Protein AF-A0A0F7RUZ6-F1 (afdb_monomer_lite)

InterPro domains:
  IPR036866 Ribonuclease Z/Hydroxyacylglutathione hydrolase-like [G3DSA:3.60.15.10] (11-147)

pLDDT: mean 82.86, std 17.48, range [41.09, 98.38]

Sequence (167 aa):
MGAVELHKLNGDTSWLLRLPTWSPGKDARYYNLVLDPWLDATPQLDGSPLFSRQTRKEPAAFASVAQLDRWLNDQSQGSGQLDAILFSHPFTDHLHPETIADDDSLAVLQRATIFTTADLLSALRSLPVKFDRSKVVNLSSVARRQDADQDGTLPEARSGSGDARRT

Radius of gyration: 20.16 Å; chains: 1; bounding box: 72×44×48 Å

Secondary structure (DSSP, 8-state):
-PPPEEEE-SSSS-EEEEEEPP-TTS---EEEEEES---SSSPEE-S-TTT-EE--SS--SSSSHHHHHHHHHHHTTT-----EEE--SSSTTTS-HHHH-SHHHHHHHHHSEEEE-TTTHHHHHHSS----GGGEEE---SS----TTTT--PPP-----------

Foldseek 3Di:
DDDWDWDDFFQDFKIWTWQFDDDPPDDTHTAIEIFQDPQAQAWWDDDDNVPDTHGTPGHGPHNAQLRVQVVQCVVVVNPGGHQEYEQEDLTCSRVPLNRQVDPSSLVRQQRHQYEYAPNNVVSVVPRPDDHDPVSYDHPHDPPDPPDPCNPVDDPPDPPPPPPPDDD

Structure (mmCIF, N/CA/C/O backbone):
data_AF-A0A0F7RUZ6-F1
#
_entry.id   AF-A0A0F7RUZ6-F1
#
loop_
_atom_site.group_PDB
_atom_site.id
_atom_site.type_symbol
_atom_site.label_atom_id
_atom_site.label_alt_id
_atom_site.label_comp_id
_atom_site.label_asym_id
_atom_site.label_entity_id
_atom_site.label_seq_id
_atom_site.pdbx_PDB_ins_code
_atom_site.Cartn_x
_atom_site.Cartn_y
_atom_site.Cartn_z
_atom_site.occupancy
_atom_site.B_iso_or_equiv
_atom_site.auth_seq_id
_atom_site.auth_comp_id
_atom_site.auth_asym_id
_atom_site.auth_atom_id
_atom_site.pdbx_PDB_model_num
ATOM 1 N N . MET A 1 1 ? -23.231 3.544 13.033 1.00 61.12 1 MET A N 1
ATOM 2 C CA . MET A 1 1 ? -22.004 2.903 12.509 1.00 61.12 1 MET A CA 1
ATOM 3 C C . MET A 1 1 ? -21.616 3.652 11.252 1.00 61.12 1 MET A C 1
ATOM 5 O O . MET A 1 1 ? -22.523 3.979 10.495 1.00 61.12 1 MET A O 1
ATOM 9 N N . GLY A 1 2 ? -20.333 3.975 11.063 1.00 71.69 2 GLY A N 1
ATOM 10 C CA . GLY A 1 2 ? -19.864 4.478 9.766 1.00 71.69 2 GLY A CA 1
ATOM 11 C C . GLY A 1 2 ? -20.109 3.432 8.675 1.00 71.69 2 GLY A C 1
ATOM 12 O O . GLY A 1 2 ? -20.240 2.248 8.992 1.00 71.69 2 GLY A O 1
ATOM 13 N N . ALA A 1 3 ? -20.228 3.858 7.421 1.00 86.12 3 ALA A N 1
ATOM 14 C CA . ALA A 1 3 ? -20.290 2.938 6.290 1.00 86.12 3 ALA A CA 1
ATOM 15 C C . ALA A 1 3 ? -18.878 2.450 5.940 1.00 86.12 3 ALA A C 1
ATOM 17 O O . ALA A 1 3 ? -17.899 3.130 6.232 1.00 86.12 3 ALA A O 1
ATOM 18 N N . VAL A 1 4 ? -18.766 1.279 5.312 1.00 93.06 4 VAL A N 1
ATOM 19 C CA . VAL A 1 4 ? -17.521 0.907 4.625 1.00 93.06 4 VAL A CA 1
ATOM 20 C C . VAL A 1 4 ? -17.345 1.842 3.435 1.00 93.06 4 VAL A C 1
ATOM 22 O O . VAL A 1 4 ? -18.297 2.061 2.686 1.00 93.06 4 VAL A O 1
ATOM 25 N N . GLU A 1 5 ? -16.136 2.364 3.248 1.00 94.81 5 GLU A N 1
ATOM 26 C CA . GLU A 1 5 ? -15.799 3.161 2.071 1.00 94.81 5 GLU A CA 1
ATOM 27 C C . GLU A 1 5 ? -14.758 2.441 1.220 1.00 94.81 5 GLU A C 1
ATOM 29 O O . GLU A 1 5 ? -13.789 1.877 1.734 1.00 94.81 5 GLU A O 1
ATOM 34 N N . LEU A 1 6 ? -14.960 2.497 -0.093 1.00 96.94 6 LEU A N 1
ATOM 35 C CA . LEU A 1 6 ? -14.052 1.957 -1.090 1.00 96.94 6 LEU A CA 1
ATOM 36 C C . LEU A 1 6 ? -13.722 3.066 -2.086 1.00 96.94 6 LEU A C 1
ATOM 38 O O . LEU A 1 6 ? -14.615 3.601 -2.741 1.00 96.94 6 LEU A O 1
ATOM 42 N N . HIS A 1 7 ? -12.439 3.393 -2.202 1.00 96.56 7 HIS A N 1
ATOM 43 C CA . HIS A 1 7 ? -11.939 4.428 -3.101 1.00 96.56 7 HIS A CA 1
ATOM 44 C C . HIS A 1 7 ? -11.023 3.785 -4.139 1.00 96.56 7 HIS A C 1
ATOM 46 O O . HIS A 1 7 ? -10.009 3.179 -3.788 1.00 96.56 7 HIS A O 1
ATOM 52 N N . LYS A 1 8 ? -11.382 3.916 -5.419 1.00 96.25 8 LYS A N 1
ATOM 53 C CA . LYS A 1 8 ? -10.518 3.529 -6.538 1.00 96.25 8 LYS A CA 1
ATOM 54 C C . LYS A 1 8 ? -9.387 4.552 -6.640 1.00 96.25 8 LYS A C 1
ATOM 56 O O . LYS A 1 8 ? -9.664 5.735 -6.821 1.00 96.25 8 LYS A O 1
ATOM 61 N N . LEU A 1 9 ? -8.137 4.120 -6.474 1.00 96.62 9 LEU A N 1
ATOM 62 C CA . LEU A 1 9 ? -6.993 5.037 -6.432 1.00 96.62 9 LEU A CA 1
ATOM 63 C C . LEU A 1 9 ? -6.359 5.256 -7.801 1.00 96.62 9 LEU A C 1
ATOM 65 O O . LEU A 1 9 ? -5.751 6.298 -8.004 1.00 96.62 9 LEU A O 1
ATOM 69 N N . ASN A 1 10 ? -6.485 4.308 -8.725 1.00 93.75 10 ASN A N 1
ATOM 70 C CA . ASN A 1 10 ? -6.051 4.420 -10.118 1.00 93.75 10 ASN A CA 1
ATOM 71 C C . ASN A 1 10 ? -6.967 3.575 -11.012 1.00 93.75 10 ASN A C 1
ATOM 73 O O . ASN A 1 10 ? -7.872 2.918 -10.509 1.00 93.75 10 ASN A O 1
ATOM 77 N N . GLY A 1 11 ? -6.728 3.563 -12.324 1.00 85.69 11 GLY A N 1
ATOM 78 C CA . GLY A 1 11 ? -7.523 2.799 -13.292 1.00 85.69 11 GLY A CA 1
ATOM 79 C C . GLY A 1 11 ? -7.503 1.273 -13.118 1.00 85.69 11 GLY A C 1
ATOM 80 O O . GLY A 1 11 ? -8.376 0.613 -13.689 1.00 85.69 11 GLY A O 1
ATOM 81 N N . ASP A 1 12 ? -6.586 0.746 -12.303 1.00 87.12 12 ASP A N 1
ATOM 82 C CA . ASP A 1 12 ? -6.068 -0.620 -12.372 1.00 87.12 12 ASP A CA 1
ATOM 83 C C . ASP A 1 12 ? -6.208 -1.358 -11.017 1.00 87.12 12 ASP A C 1
ATOM 85 O O . ASP A 1 12 ? -7.322 -1.715 -10.619 1.00 87.12 12 ASP A O 1
ATOM 89 N N . THR A 1 13 ? -5.097 -1.608 -10.313 1.00 88.69 13 THR A N 1
ATOM 90 C CA . THR A 1 13 ? -4.983 -2.525 -9.162 1.00 88.69 13 THR A CA 1
ATOM 91 C C . THR A 1 13 ? -5.121 -1.857 -7.791 1.00 88.69 13 THR A C 1
ATOM 93 O O . THR A 1 13 ? -5.307 -2.561 -6.798 1.00 88.69 13 THR A O 1
ATOM 96 N N . SER A 1 14 ? -5.080 -0.521 -7.697 1.00 96.06 14 SER A N 1
ATOM 97 C CA . SER A 1 14 ? -4.936 0.160 -6.402 1.00 96.06 14 SER A CA 1
ATOM 98 C C . SER A 1 14 ? -6.254 0.656 -5.814 1.00 96.06 14 SER A C 1
ATOM 100 O O . SER A 1 14 ? -6.977 1.456 -6.419 1.00 96.06 14 SER A O 1
ATOM 102 N N . TRP A 1 15 ? -6.520 0.256 -4.570 1.00 97.56 15 TRP A N 1
ATOM 103 C CA . TRP A 1 15 ? -7.744 0.605 -3.847 1.00 97.56 15 TRP A CA 1
ATOM 104 C C . TRP A 1 15 ? -7.450 0.997 -2.402 1.00 97.56 15 TRP A C 1
ATOM 106 O O . TRP A 1 15 ? -6.628 0.375 -1.736 1.00 97.56 15 TRP A O 1
ATOM 116 N N . LEU A 1 16 ? -8.168 1.996 -1.892 1.00 98.31 16 LEU A N 1
ATOM 117 C CA . LEU A 1 16 ? -8.234 2.294 -0.464 1.00 98.31 16 LEU A CA 1
ATOM 118 C C . LEU A 1 16 ? -9.550 1.751 0.091 1.00 98.31 16 LEU A C 1
ATOM 120 O O . LEU A 1 16 ? -10.634 2.130 -0.354 1.00 98.31 16 LEU A O 1
ATOM 124 N N . LEU A 1 17 ? -9.437 0.913 1.114 1.00 97.81 17 LEU A N 1
ATOM 125 C CA . LEU A 1 17 ? -10.545 0.374 1.882 1.00 97.81 17 LEU A CA 1
ATOM 126 C C . LEU A 1 17 ? -10.552 1.030 3.265 1.00 97.81 17 LEU A C 1
ATOM 128 O O . LEU A 1 17 ? -9.584 0.920 4.019 1.00 97.81 17 LEU A O 1
ATOM 132 N N . ARG A 1 18 ? -11.643 1.715 3.611 1.00 96.00 18 ARG A N 1
ATOM 133 C CA . ARG A 1 18 ? -11.812 2.344 4.926 1.00 96.00 18 ARG A CA 1
ATOM 134 C C . ARG A 1 18 ? -12.898 1.603 5.683 1.00 96.00 18 ARG A C 1
ATOM 136 O O . ARG A 1 18 ? -14.079 1.665 5.336 1.00 96.00 18 ARG A O 1
ATOM 143 N N . LEU A 1 19 ? -12.489 0.890 6.727 1.00 93.81 19 LEU A N 1
ATOM 144 C CA . LEU A 1 19 ? -13.379 0.068 7.537 1.00 93.81 19 LEU A CA 1
ATOM 145 C C . LEU A 1 19 ? -13.759 0.818 8.817 1.00 93.81 19 LEU A C 1
ATOM 147 O O . LEU A 1 19 ? -12.869 1.190 9.580 1.00 93.81 19 LEU A O 1
ATOM 151 N N . PRO A 1 20 ? -15.048 1.048 9.098 1.00 91.56 20 PRO A N 1
ATOM 152 C CA . PRO A 1 20 ? -15.468 1.721 10.318 1.00 91.56 20 PRO A CA 1
ATOM 153 C C . PRO A 1 20 ? -15.092 0.865 11.532 1.00 91.56 20 PRO A C 1
ATOM 155 O O . PRO A 1 20 ? -15.519 -0.282 11.665 1.00 91.56 20 PRO A O 1
ATOM 158 N N . THR A 1 21 ? -14.304 1.425 12.442 1.00 87.56 21 THR A N 1
ATOM 159 C CA . THR A 1 21 ? -13.981 0.770 13.711 1.00 87.56 21 THR A CA 1
ATOM 160 C C . THR A 1 21 ? -15.073 1.060 14.727 1.00 87.56 21 THR A C 1
ATOM 162 O O . THR A 1 21 ? -15.616 2.166 14.808 1.00 87.56 21 THR A O 1
ATOM 165 N N . TRP A 1 22 ? -15.413 0.055 15.526 1.00 77.69 22 TRP A N 1
ATOM 166 C CA . TRP A 1 22 ? -16.293 0.266 16.659 1.00 77.69 22 TRP A CA 1
ATOM 167 C C . TRP A 1 22 ? -15.460 0.677 17.873 1.00 77.69 22 TRP A C 1
ATOM 169 O O . TRP A 1 22 ? -14.609 -0.075 18.340 1.00 77.69 22 TRP A O 1
ATOM 179 N N . SER A 1 23 ? -15.683 1.893 18.367 1.00 68.00 23 SER A N 1
ATOM 180 C CA . SER A 1 23 ? -15.089 2.397 19.606 1.00 68.00 23 SER A CA 1
ATOM 181 C C . SER A 1 23 ? -16.165 3.123 20.418 1.00 68.00 23 SER A C 1
ATOM 183 O O . SER A 1 23 ? -16.565 4.224 20.042 1.00 68.00 23 SER A O 1
ATOM 185 N N . PRO A 1 24 ? -16.673 2.527 21.512 1.00 63.62 24 PRO A N 1
ATOM 186 C CA . PRO A 1 24 ? -17.644 3.187 22.380 1.00 63.62 24 PRO A CA 1
ATOM 187 C C . PRO A 1 24 ? -17.083 4.505 22.942 1.00 63.62 24 PRO A C 1
ATOM 189 O O . PRO A 1 24 ? -15.991 4.520 23.507 1.00 63.62 24 PRO A O 1
ATOM 192 N N . GLY A 1 25 ? -17.826 5.609 22.799 1.00 60.19 25 GLY A N 1
ATOM 193 C CA . GLY A 1 25 ? -17.486 6.905 23.407 1.00 60.19 25 GLY A CA 1
ATOM 194 C C . GLY A 1 25 ? -16.359 7.702 22.734 1.00 60.19 25 GLY A C 1
ATOM 195 O O . GLY A 1 25 ? -15.883 8.667 23.326 1.00 60.19 25 GLY A O 1
ATOM 196 N N . LYS A 1 26 ? -15.927 7.327 21.523 1.00 64.50 26 LYS A N 1
ATOM 197 C CA . LYS A 1 26 ? -15.002 8.113 20.687 1.00 64.50 26 LYS A CA 1
ATOM 198 C C . LYS A 1 26 ? -15.619 8.379 19.317 1.00 64.50 26 LYS A C 1
ATOM 200 O O . LYS A 1 26 ? -16.492 7.624 18.885 1.00 64.50 26 LYS A O 1
ATOM 205 N N . ASP A 1 27 ? -15.135 9.419 18.641 1.00 66.38 27 ASP A N 1
ATOM 206 C CA . ASP A 1 27 ? -15.474 9.665 17.239 1.00 66.38 27 ASP A CA 1
ATOM 207 C C . ASP A 1 27 ? -15.193 8.417 16.396 1.00 66.38 27 ASP A C 1
ATOM 209 O O . ASP A 1 27 ? -14.240 7.668 16.646 1.00 66.38 27 ASP A O 1
ATOM 213 N N . ALA A 1 28 ? -16.062 8.170 15.416 1.00 68.50 28 ALA A N 1
ATOM 214 C CA . ALA A 1 28 ? -15.944 7.022 14.533 1.00 68.50 28 ALA A CA 1
ATOM 215 C C . ALA A 1 28 ? -14.610 7.095 13.774 1.00 68.50 28 ALA A C 1
ATOM 217 O O . ALA A 1 28 ? -14.428 7.940 12.902 1.00 68.50 28 ALA A O 1
ATOM 218 N N . ARG A 1 29 ? -13.674 6.202 14.108 1.00 84.94 29 ARG A N 1
ATOM 219 C CA . ARG A 1 29 ? -12.394 6.076 13.406 1.00 84.94 29 ARG A CA 1
ATOM 220 C C . ARG A 1 29 ? -12.509 5.012 12.320 1.00 84.94 29 ARG A C 1
ATOM 222 O O . ARG A 1 29 ? -13.173 3.995 12.519 1.00 84.94 29 ARG A O 1
ATOM 229 N N . TYR A 1 30 ? -11.817 5.206 11.210 1.00 92.75 30 TYR A N 1
ATOM 230 C CA . TYR A 1 30 ? -11.631 4.174 10.200 1.00 92.75 30 TYR A CA 1
ATOM 231 C C . TYR A 1 30 ? -10.321 3.420 10.426 1.00 92.75 30 TYR A C 1
ATOM 233 O O . TYR A 1 30 ? -9.347 4.010 10.885 1.00 92.75 30 TYR A O 1
ATOM 241 N N . TYR A 1 31 ? -10.321 2.135 10.089 1.00 95.50 31 TYR A N 1
ATOM 242 C CA . TYR A 1 31 ? -9.126 1.368 9.783 1.00 95.50 31 TYR A CA 1
ATOM 243 C C . TYR A 1 31 ? -8.881 1.498 8.280 1.00 95.50 31 TYR A C 1
ATOM 245 O O . TYR A 1 31 ? -9.702 1.035 7.481 1.00 95.50 31 TYR A O 1
ATOM 253 N N . ASN A 1 32 ? -7.811 2.187 7.898 1.00 97.75 32 ASN A N 1
ATOM 254 C CA . ASN A 1 32 ? -7.506 2.511 6.509 1.00 97.75 32 ASN A CA 1
ATOM 255 C C . ASN A 1 32 ? -6.456 1.535 5.965 1.00 97.75 32 ASN A C 1
ATOM 257 O O . ASN A 1 32 ? -5.306 1.527 6.412 1.00 97.75 32 ASN A O 1
ATOM 261 N N . LEU A 1 33 ? -6.866 0.726 4.991 1.00 98.19 33 LEU A N 1
ATOM 262 C CA . LEU A 1 33 ? -6.040 -0.258 4.300 1.00 98.19 33 LEU A CA 1
ATOM 263 C C . LEU A 1 33 ? -5.893 0.147 2.833 1.00 98.19 33 LEU A C 1
ATOM 265 O O . LEU A 1 33 ? -6.899 0.300 2.143 1.00 98.19 33 LEU A O 1
ATOM 269 N N . VAL A 1 34 ? -4.662 0.265 2.339 1.00 98.38 34 VAL A N 1
ATOM 270 C CA . VAL A 1 34 ? -4.403 0.388 0.897 1.00 98.38 34 VAL A CA 1
ATOM 271 C C . VAL A 1 34 ? -3.969 -0.956 0.316 1.00 98.38 34 VAL A C 1
ATOM 273 O O . VAL A 1 34 ? -3.127 -1.644 0.890 1.00 98.38 34 VAL A O 1
ATOM 276 N N . LEU A 1 35 ? -4.572 -1.330 -0.807 1.00 97.50 35 LEU A N 1
ATOM 277 C CA . LEU A 1 35 ? -4.290 -2.539 -1.571 1.00 97.50 35 LEU A CA 1
ATOM 278 C C . LEU A 1 35 ? -3.428 -2.188 -2.783 1.00 97.50 35 LEU A C 1
ATOM 280 O O . LEU A 1 35 ? -3.798 -1.283 -3.532 1.00 97.50 35 LEU A O 1
ATOM 284 N N . ASP A 1 36 ? -2.324 -2.918 -2.956 1.00 96.19 36 ASP A N 1
ATOM 285 C CA . ASP A 1 36 ? -1.457 -2.922 -4.139 1.00 96.19 36 ASP A CA 1
ATOM 286 C C . ASP A 1 36 ? -1.176 -1.518 -4.688 1.00 96.19 36 ASP A C 1
ATOM 288 O O . ASP A 1 36 ? -1.622 -1.173 -5.786 1.00 96.19 36 ASP A O 1
ATOM 292 N N . PRO A 1 37 ? -0.516 -0.646 -3.902 1.00 95.81 37 PRO A N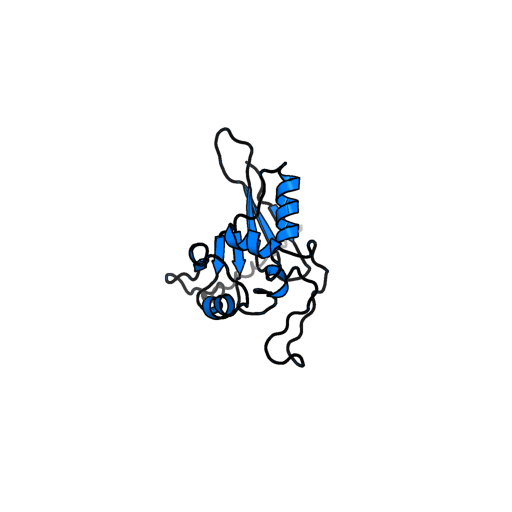 1
ATOM 293 C CA . PRO A 1 37 ? -0.327 0.742 -4.288 1.00 95.81 37 PRO A CA 1
ATOM 294 C C . PRO A 1 37 ? 0.675 0.857 -5.450 1.00 95.81 37 PRO A C 1
ATOM 296 O O . PRO A 1 37 ? 1.887 0.835 -5.249 1.00 95.81 37 PRO A O 1
ATOM 299 N N . TRP A 1 38 ? 0.153 1.065 -6.659 1.00 95.50 38 TRP A N 1
ATOM 300 C CA . TRP A 1 38 ? 0.868 1.556 -7.835 1.00 95.50 38 TRP A CA 1
ATOM 301 C C . TRP A 1 38 ? 0.427 3.002 -8.083 1.00 95.50 38 TRP A C 1
ATOM 303 O O . TRP A 1 38 ? -0.505 3.285 -8.845 1.00 95.50 38 TRP A O 1
ATOM 313 N N . LEU A 1 39 ? 1.046 3.928 -7.345 1.00 95.50 39 LEU A N 1
ATOM 314 C CA . LEU A 1 39 ? 0.665 5.345 -7.256 1.00 95.50 39 LEU A CA 1
ATOM 315 C C . LEU A 1 39 ? 1.607 6.254 -8.053 1.00 95.50 39 LEU A C 1
ATOM 317 O O . LEU A 1 39 ? 1.144 7.177 -8.733 1.00 95.50 39 LEU A O 1
ATOM 321 N N . ASP A 1 40 ? 2.893 5.928 -8.067 1.00 94.19 40 ASP A N 1
ATOM 322 C CA . ASP A 1 40 ? 3.883 6.617 -8.890 1.00 94.19 40 ASP A CA 1
ATOM 323 C C . ASP A 1 40 ? 3.568 6.471 -10.393 1.00 94.19 40 ASP A C 1
ATOM 325 O O . ASP A 1 40 ? 2.920 5.521 -10.837 1.00 94.19 40 ASP A O 1
ATOM 329 N N . ALA A 1 41 ? 3.950 7.473 -11.188 1.00 92.38 41 ALA A N 1
ATOM 330 C CA . ALA A 1 41 ? 3.682 7.511 -12.626 1.00 92.38 41 ALA A CA 1
ATOM 331 C C . ALA A 1 41 ? 4.595 6.602 -13.453 1.00 92.38 41 ALA A C 1
ATOM 333 O O . ALA A 1 41 ? 4.335 6.404 -14.646 1.00 92.38 41 ALA A O 1
ATOM 334 N N . THR A 1 42 ? 5.650 6.063 -12.849 1.00 93.06 42 THR A N 1
ATOM 335 C CA . THR A 1 42 ? 6.553 5.140 -13.515 1.00 93.06 42 THR A CA 1
ATOM 336 C C . THR A 1 42 ? 5.811 3.865 -13.952 1.00 93.06 42 THR A C 1
ATOM 338 O O . THR A 1 42 ? 4.955 3.329 -13.241 1.00 93.06 42 THR A O 1
ATOM 341 N N . PRO A 1 43 ? 6.059 3.399 -15.189 1.00 91.00 43 PRO A N 1
ATOM 342 C CA . PRO A 1 43 ? 5.499 2.148 -15.685 1.00 91.00 43 PRO A CA 1
ATOM 343 C C . PRO A 1 43 ? 5.949 0.959 -14.837 1.00 91.00 43 PRO A C 1
ATOM 345 O O . PRO A 1 43 ? 7.101 0.903 -14.414 1.00 91.00 43 PRO A O 1
ATOM 348 N N . GLN A 1 44 ? 5.083 -0.041 -14.715 1.00 89.88 44 GLN A N 1
ATOM 349 C CA . GLN A 1 44 ? 5.474 -1.381 -14.294 1.00 89.88 44 GLN A CA 1
ATOM 350 C C . GLN A 1 44 ? 6.485 -1.952 -15.296 1.00 89.88 44 GLN A C 1
ATOM 352 O O . GLN A 1 44 ? 6.314 -1.803 -16.514 1.00 89.88 44 GLN A O 1
ATOM 357 N N . LEU A 1 45 ? 7.506 -2.638 -14.784 1.00 87.44 45 LEU A N 1
ATOM 358 C CA . LEU A 1 45 ? 8.539 -3.312 -15.565 1.00 87.44 45 LEU A CA 1
ATOM 359 C C . LEU A 1 45 ? 8.900 -4.650 -14.907 1.00 87.44 45 LEU A C 1
ATOM 361 O O . LEU A 1 45 ? 9.671 -4.678 -13.951 1.00 87.44 45 LEU A O 1
ATOM 365 N N . ASP A 1 46 ? 8.412 -5.763 -15.460 1.00 82.44 46 ASP A N 1
ATOM 366 C CA . ASP A 1 46 ? 8.726 -7.108 -14.953 1.00 82.44 46 ASP A CA 1
ATOM 367 C C . ASP A 1 46 ? 9.552 -7.925 -15.955 1.00 82.44 46 ASP A C 1
ATOM 369 O O . ASP A 1 46 ? 9.092 -8.297 -17.028 1.00 82.44 46 ASP A O 1
ATOM 373 N N . GLY A 1 47 ? 10.795 -8.271 -15.619 1.00 81.25 47 GLY A N 1
ATOM 374 C CA . GLY A 1 47 ? 11.664 -9.031 -16.524 1.00 81.25 47 GLY A CA 1
ATOM 375 C C . GLY A 1 47 ? 12.309 -8.150 -17.600 1.00 81.25 47 GLY A C 1
ATOM 376 O O . GLY A 1 47 ? 13.086 -7.256 -17.274 1.00 81.25 47 GLY A O 1
ATOM 377 N N . SER A 1 48 ? 12.067 -8.423 -18.890 1.00 72.94 48 SER A N 1
ATOM 378 C CA . SER A 1 48 ? 12.662 -7.625 -19.976 1.00 72.94 48 SER A CA 1
ATOM 379 C C . SER A 1 48 ? 11.809 -6.384 -20.284 1.00 72.94 48 SER A C 1
ATOM 381 O O . SER A 1 48 ? 10.632 -6.541 -20.626 1.00 72.94 48 SER A O 1
ATOM 383 N N . PRO A 1 49 ? 12.387 -5.164 -20.293 1.00 64.19 49 PRO A N 1
ATOM 384 C CA . PRO A 1 49 ? 11.658 -3.929 -20.608 1.00 64.19 49 PRO A CA 1
ATOM 385 C C . PRO A 1 49 ? 10.978 -3.903 -21.987 1.00 64.19 49 PRO A C 1
ATOM 387 O O . PRO A 1 49 ? 10.140 -3.040 -22.235 1.00 64.19 49 PRO A O 1
ATOM 390 N N . LEU A 1 50 ? 11.350 -4.817 -22.891 1.00 66.88 50 LEU A N 1
ATOM 391 C CA . LEU A 1 50 ? 10.811 -4.911 -24.251 1.00 66.88 50 LEU A CA 1
ATOM 392 C C . LEU A 1 50 ? 9.495 -5.696 -24.352 1.00 66.88 50 LEU A C 1
ATOM 394 O O . LEU A 1 50 ? 8.803 -5.558 -25.355 1.00 66.88 50 LEU A O 1
ATOM 398 N N . PHE A 1 51 ? 9.152 -6.516 -23.354 1.00 67.94 51 PHE A N 1
ATOM 399 C CA . PHE A 1 51 ? 8.004 -7.433 -23.438 1.00 67.94 51 PHE A CA 1
ATOM 400 C C . PHE A 1 51 ? 7.016 -7.320 -22.272 1.00 67.94 51 PHE A C 1
ATOM 402 O O . PHE A 1 51 ? 5.904 -7.823 -22.387 1.00 67.94 51 PHE A O 1
ATOM 409 N N . SER A 1 52 ? 7.382 -6.620 -21.196 1.00 81.06 52 SER A N 1
ATOM 410 C CA . SER A 1 52 ? 6.596 -6.579 -19.955 1.00 81.06 52 SER A CA 1
ATOM 411 C C . SER A 1 52 ? 6.596 -5.186 -19.333 1.00 81.06 52 SER A C 1
ATOM 413 O O . SER A 1 52 ? 6.958 -4.991 -18.173 1.00 81.06 52 SER A O 1
ATOM 415 N N . ARG A 1 53 ? 6.238 -4.195 -20.149 1.00 88.31 53 ARG A N 1
ATOM 416 C CA . ARG A 1 53 ? 6.029 -2.820 -19.703 1.00 88.31 53 ARG A CA 1
ATOM 417 C C . ARG A 1 53 ? 4.543 -2.516 -19.729 1.00 88.31 53 ARG A C 1
ATOM 419 O O . ARG A 1 53 ? 3.944 -2.539 -20.803 1.00 88.31 53 ARG A O 1
ATOM 426 N N . GLN A 1 54 ? 3.978 -2.176 -18.578 1.00 87.75 54 GLN A N 1
ATOM 427 C CA . GLN A 1 54 ? 2.587 -1.740 -18.481 1.00 87.75 54 GLN A CA 1
ATOM 428 C C . GLN A 1 54 ? 2.529 -0.310 -17.956 1.00 87.75 54 GLN A C 1
ATOM 430 O O . GLN A 1 54 ? 3.317 0.106 -17.108 1.00 87.75 54 GLN A O 1
ATOM 435 N N . THR A 1 55 ? 1.591 0.463 -18.486 1.00 89.00 55 THR A N 1
ATOM 436 C CA . THR A 1 55 ? 1.291 1.820 -18.027 1.00 89.00 55 THR A CA 1
ATOM 437 C C . THR A 1 55 ? -0.163 1.882 -17.623 1.00 89.00 55 THR A C 1
ATOM 439 O O . THR A 1 55 ? -1.013 1.343 -18.332 1.00 89.00 55 THR A O 1
ATOM 442 N N . ARG A 1 56 ? -0.445 2.598 -16.539 1.00 89.25 56 ARG A N 1
ATOM 443 C CA . ARG A 1 56 ? -1.811 2.786 -16.055 1.00 89.25 56 ARG A CA 1
ATOM 444 C C . ARG A 1 56 ? -2.684 3.474 -17.094 1.00 89.25 56 ARG A C 1
ATOM 446 O O . ARG A 1 56 ? -2.235 4.404 -17.769 1.00 89.25 56 ARG A O 1
ATOM 453 N N . LYS A 1 57 ? -3.944 3.046 -17.191 1.00 85.00 57 LYS A N 1
ATOM 454 C CA . LYS A 1 57 ? -4.923 3.676 -18.095 1.00 85.00 57 LYS A CA 1
ATOM 455 C C . LYS A 1 57 ? -5.340 5.062 -17.603 1.00 85.00 57 LYS A C 1
ATOM 457 O O . LYS A 1 57 ? -5.532 5.974 -18.403 1.00 85.00 57 LYS A O 1
ATOM 462 N N . GLU A 1 58 ? -5.485 5.199 -16.289 1.00 90.38 58 GLU A N 1
ATOM 463 C CA . GLU A 1 58 ? -5.879 6.433 -15.610 1.00 90.38 58 GLU A CA 1
ATOM 464 C C . GLU A 1 58 ? -4.805 6.797 -14.574 1.00 90.38 58 GLU A C 1
ATOM 466 O O . GLU A 1 58 ? -4.318 5.901 -13.874 1.00 90.38 58 GLU A O 1
ATOM 471 N N . PRO A 1 59 ? -4.419 8.082 -14.454 1.00 92.81 59 PRO A N 1
ATOM 472 C CA . PRO A 1 59 ? -3.498 8.522 -13.410 1.00 92.81 59 PRO A CA 1
ATOM 473 C C . PRO A 1 59 ? -4.011 8.151 -12.017 1.00 92.81 59 PRO A C 1
ATOM 475 O O . PRO A 1 59 ? -5.221 8.146 -11.783 1.00 92.81 59 PRO A O 1
ATOM 478 N N . ALA A 1 60 ? -3.103 7.892 -11.074 1.00 95.44 60 ALA A N 1
ATOM 479 C CA . ALA A 1 60 ? -3.528 7.747 -9.690 1.00 95.44 60 ALA A CA 1
ATOM 480 C C . ALA A 1 60 ? -4.019 9.073 -9.101 1.00 95.44 60 ALA A C 1
ATOM 482 O O . ALA A 1 60 ? -3.507 10.147 -9.417 1.00 95.44 60 ALA A O 1
ATOM 483 N N . ALA A 1 61 ? -4.973 8.968 -8.178 1.00 96.75 61 ALA A N 1
ATOM 484 C CA . ALA A 1 61 ? -5.479 10.071 -7.368 1.00 96.75 61 ALA A CA 1
ATOM 485 C C . ALA A 1 61 ? -4.395 10.684 -6.461 1.00 96.75 61 ALA A C 1
ATOM 487 O O . ALA A 1 61 ? -4.490 11.850 -6.083 1.00 96.75 61 ALA A O 1
ATOM 488 N N . PHE A 1 62 ? -3.363 9.902 -6.135 1.00 95.81 62 PHE A N 1
ATOM 489 C CA . PHE A 1 62 ? -2.210 10.306 -5.338 1.00 95.81 62 PHE A CA 1
ATOM 490 C C . PHE A 1 62 ? -0.930 9.806 -6.009 1.00 95.81 62 PHE A C 1
ATOM 492 O O . PHE A 1 62 ? -0.922 8.724 -6.587 1.00 95.81 62 PHE A O 1
ATOM 499 N N . ALA A 1 63 ? 0.150 10.574 -5.911 1.00 92.44 63 ALA A N 1
ATOM 500 C CA . ALA A 1 63 ? 1.450 10.247 -6.486 1.00 92.44 63 ALA A CA 1
ATOM 501 C C . ALA A 1 63 ? 2.290 9.312 -5.596 1.00 92.44 63 ALA A C 1
ATOM 503 O O . ALA A 1 63 ? 3.221 8.688 -6.089 1.00 92.44 63 ALA A O 1
ATOM 504 N N . SER A 1 64 ? 1.980 9.204 -4.298 1.00 95.25 64 SER A N 1
ATOM 505 C CA . SER A 1 64 ? 2.717 8.345 -3.361 1.00 95.25 64 SER A CA 1
ATOM 506 C C . SER A 1 64 ? 1.873 7.911 -2.162 1.00 95.25 64 SER A C 1
ATOM 508 O O . SER A 1 64 ? 0.809 8.480 -1.883 1.00 95.25 64 SER A O 1
ATOM 510 N N . VAL A 1 65 ? 2.375 6.921 -1.415 1.00 96.75 65 VAL A N 1
ATOM 511 C CA . VAL A 1 65 ? 1.760 6.462 -0.158 1.00 96.75 65 VAL A CA 1
ATOM 512 C C . VAL A 1 65 ? 1.722 7.589 0.875 1.00 96.75 65 VAL A C 1
ATOM 514 O O . VAL A 1 65 ? 0.711 7.766 1.554 1.00 96.75 65 VAL A O 1
ATOM 517 N N . ALA A 1 66 ? 2.778 8.401 0.957 1.00 96.88 66 ALA A N 1
ATOM 518 C CA . ALA A 1 66 ? 2.808 9.561 1.843 1.00 96.88 66 ALA A CA 1
ATOM 519 C C . ALA A 1 66 ? 1.716 10.591 1.530 1.00 96.88 66 ALA A C 1
ATOM 521 O O . ALA A 1 66 ? 1.119 11.162 2.442 1.00 96.88 66 ALA A O 1
ATOM 522 N N . GLN A 1 67 ? 1.436 10.847 0.248 1.00 97.00 67 GLN A N 1
ATOM 523 C CA . GLN A 1 67 ? 0.387 11.795 -0.124 1.00 97.00 67 GLN A CA 1
ATOM 524 C C . GLN A 1 67 ? -1.008 11.274 0.243 1.00 97.00 67 GLN A C 1
ATOM 526 O O . GLN A 1 67 ? -1.816 12.039 0.770 1.00 97.00 67 GLN A O 1
ATOM 531 N N . LEU A 1 68 ? -1.272 9.984 0.010 1.00 97.75 68 LEU A N 1
ATOM 532 C CA . LEU A 1 68 ? -2.512 9.330 0.433 1.00 97.75 68 LEU A CA 1
ATOM 533 C C . LEU A 1 68 ? -2.698 9.411 1.957 1.00 97.75 68 LEU A C 1
ATOM 535 O O . LEU A 1 68 ? -3.782 9.725 2.446 1.00 97.75 68 LEU A O 1
ATOM 539 N N . ASP A 1 69 ? -1.635 9.156 2.715 1.00 98.00 69 ASP A N 1
ATOM 540 C CA . ASP A 1 69 ? -1.677 9.209 4.171 1.00 98.00 69 ASP A CA 1
ATOM 541 C C . ASP A 1 69 ? -1.935 10.623 4.719 1.00 98.00 69 ASP A C 1
ATOM 543 O O . ASP A 1 69 ? -2.785 10.794 5.594 1.00 98.00 69 ASP A O 1
ATOM 547 N N . ARG A 1 70 ? -1.281 11.647 4.155 1.00 97.69 70 ARG A N 1
ATOM 548 C CA . ARG A 1 70 ? -1.557 13.053 4.499 1.00 97.69 70 ARG A CA 1
ATOM 549 C C . ARG A 1 70 ? -3.010 13.424 4.229 1.00 97.69 70 ARG A C 1
ATOM 551 O O . ARG A 1 70 ? -3.652 14.037 5.074 1.00 97.69 70 ARG A O 1
ATOM 558 N N . TRP A 1 71 ? -3.560 12.981 3.099 1.00 97.69 71 TRP A N 1
ATOM 559 C CA . TRP A 1 71 ? -4.971 13.199 2.796 1.00 97.69 71 TRP A CA 1
ATOM 560 C C . TRP A 1 71 ? -5.891 12.556 3.847 1.00 97.69 71 TRP A C 1
ATOM 562 O O . TRP A 1 71 ? -6.826 13.205 4.308 1.00 97.69 71 TRP A O 1
ATOM 572 N N . LEU A 1 72 ? -5.614 11.325 4.298 1.00 96.94 72 LEU A N 1
ATOM 573 C CA . LEU A 1 72 ? -6.382 10.690 5.382 1.00 96.94 72 LEU A CA 1
ATOM 574 C C . LEU A 1 72 ? -6.316 11.487 6.689 1.00 96.94 72 LEU A C 1
ATOM 576 O O . LEU A 1 72 ? -7.323 11.588 7.403 1.00 96.94 72 LEU A O 1
ATOM 580 N N . ASN A 1 73 ? -5.140 12.039 6.993 1.00 95.69 73 ASN A N 1
ATOM 581 C CA . ASN A 1 73 ? -4.922 12.893 8.151 1.00 95.69 73 ASN A CA 1
ATOM 582 C C . ASN A 1 73 ? -5.786 14.157 8.084 1.00 95.69 73 ASN A C 1
ATOM 584 O O . ASN A 1 73 ? -6.549 14.414 9.017 1.00 95.69 73 ASN A O 1
ATOM 588 N N . ASP A 1 74 ? -5.762 14.859 6.950 1.00 95.50 74 ASP A N 1
ATOM 589 C CA . ASP A 1 74 ? -6.552 16.070 6.708 1.00 95.50 74 ASP A CA 1
ATOM 590 C C . ASP A 1 74 ? -8.064 15.794 6.776 1.00 95.50 74 ASP A C 1
ATOM 592 O O . ASP A 1 74 ? -8.806 16.504 7.459 1.00 95.50 74 ASP A O 1
ATOM 596 N N . GLN A 1 75 ? -8.532 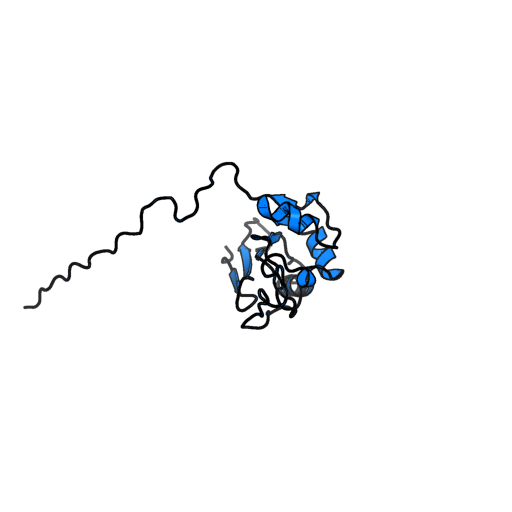14.714 6.133 1.00 90.81 75 GLN A N 1
ATOM 597 C CA . GLN A 1 75 ? -9.945 14.304 6.153 1.00 90.81 75 GLN A CA 1
ATOM 598 C C . GLN A 1 75 ? -10.460 14.039 7.573 1.00 90.81 75 GLN A C 1
ATOM 600 O O . GLN A 1 75 ? -11.637 14.246 7.861 1.00 90.81 75 GLN A O 1
ATOM 605 N N . SER A 1 76 ? -9.577 13.580 8.461 1.00 89.31 76 SER A N 1
ATOM 606 C CA . SER A 1 76 ? -9.918 13.181 9.829 1.00 89.31 76 SER A CA 1
ATOM 607 C C . SER A 1 76 ? -9.411 14.181 10.876 1.00 89.31 76 SER A C 1
ATOM 609 O O . SER A 1 76 ? -9.241 13.810 12.040 1.00 89.31 76 SER A O 1
ATOM 611 N N . GLN A 1 77 ? -9.136 15.429 10.473 1.00 89.00 77 GLN A N 1
ATOM 612 C CA . GLN A 1 77 ? -8.702 16.524 11.354 1.00 89.00 77 GLN A CA 1
ATOM 613 C C . GLN A 1 77 ? -7.499 16.149 12.241 1.00 89.00 77 GLN A C 1
ATOM 615 O O . GLN A 1 77 ? -7.485 16.403 13.445 1.00 89.00 77 GLN A O 1
ATOM 620 N N . GLY A 1 78 ? -6.500 15.483 11.659 1.00 87.50 78 GLY A N 1
ATOM 621 C CA . GLY A 1 78 ? -5.268 15.090 12.347 1.00 87.50 78 GLY A CA 1
ATOM 622 C C . GLY A 1 78 ? -5.267 13.679 12.940 1.00 87.50 78 GLY A C 1
ATOM 623 O O . GLY A 1 78 ? -4.222 13.213 13.388 1.00 87.50 78 GLY A O 1
ATOM 624 N N . SER A 1 79 ? -6.406 12.979 12.946 1.00 87.00 79 SER A N 1
ATOM 625 C CA . SER A 1 79 ? -6.532 11.656 13.588 1.00 87.00 79 SER A CA 1
ATOM 626 C C . SER A 1 79 ? -6.443 10.458 12.633 1.00 87.00 79 SER A C 1
ATOM 628 O O . SER A 1 79 ? -6.367 9.313 13.083 1.00 87.00 79 SER A O 1
ATOM 630 N N . GLY A 1 80 ? -6.473 10.714 11.325 1.00 91.56 80 GLY A N 1
ATOM 631 C CA . GLY A 1 80 ? -6.458 9.699 10.274 1.00 91.56 80 GLY A CA 1
ATOM 632 C C . GLY A 1 80 ? -5.045 9.397 9.791 1.00 91.56 80 GLY A C 1
ATOM 633 O O . GLY A 1 80 ? -4.184 10.274 9.777 1.00 91.56 80 GLY A O 1
ATOM 634 N N . GLN A 1 81 ? -4.819 8.148 9.405 1.00 96.38 81 GLN A N 1
ATOM 635 C CA . GLN A 1 81 ? -3.568 7.657 8.826 1.00 96.38 81 GLN A CA 1
ATOM 636 C C . GLN A 1 81 ? -3.823 6.306 8.151 1.00 96.38 81 GLN A C 1
ATOM 638 O O . GLN A 1 81 ? -4.847 5.668 8.413 1.00 96.38 81 GLN A O 1
ATOM 643 N N . LEU A 1 82 ? -2.887 5.846 7.326 1.00 97.44 82 LEU A N 1
ATOM 644 C CA . LEU A 1 82 ? -2.840 4.456 6.884 1.00 97.44 82 LEU A CA 1
ATOM 645 C C . LEU A 1 82 ? -2.489 3.542 8.061 1.00 97.44 82 LEU A C 1
ATOM 647 O O . LEU A 1 82 ? -1.458 3.703 8.718 1.00 97.44 82 LEU A O 1
ATOM 651 N N . ASP A 1 83 ? -3.354 2.563 8.308 1.00 97.50 83 ASP A N 1
ATOM 652 C CA . ASP A 1 83 ? -3.151 1.537 9.329 1.00 97.50 83 ASP A CA 1
ATOM 653 C C . ASP A 1 83 ? -2.458 0.304 8.744 1.00 97.50 83 ASP A C 1
ATOM 655 O O . ASP A 1 83 ? -1.680 -0.368 9.432 1.00 97.50 83 ASP A O 1
ATOM 659 N N . ALA A 1 84 ? -2.717 0.019 7.465 1.00 97.88 84 ALA A N 1
ATOM 660 C CA . ALA A 1 84 ? -2.105 -1.091 6.764 1.00 97.88 84 ALA A CA 1
ATOM 661 C C . ALA A 1 84 ? -1.919 -0.855 5.264 1.00 97.88 84 ALA A C 1
ATOM 663 O O . ALA A 1 84 ? -2.645 -0.095 4.621 1.00 97.88 84 ALA A O 1
ATOM 664 N N . ILE A 1 85 ? -0.949 -1.580 4.718 1.00 97.50 85 ILE A N 1
ATOM 665 C CA . ILE A 1 85 ? -0.670 -1.709 3.292 1.00 97.50 85 ILE A CA 1
ATOM 666 C C . ILE A 1 85 ? -0.678 -3.203 2.984 1.00 97.50 85 ILE A C 1
ATOM 668 O O . ILE A 1 85 ? -0.016 -3.968 3.683 1.00 97.50 85 ILE A O 1
ATOM 672 N N . LEU A 1 86 ? -1.421 -3.626 1.966 1.00 96.88 86 LEU A N 1
ATOM 673 C CA . LEU A 1 86 ? -1.401 -4.997 1.472 1.00 96.88 86 LEU A CA 1
ATOM 674 C C . LEU A 1 86 ? -0.742 -5.037 0.106 1.00 96.88 86 LEU A C 1
ATOM 676 O O . LEU A 1 86 ? -1.173 -4.342 -0.807 1.00 96.88 86 LEU A O 1
ATOM 680 N N . PHE A 1 87 ? 0.256 -5.903 -0.014 1.00 95.31 87 PHE A N 1
ATOM 681 C CA . PHE A 1 87 ? 0.832 -6.312 -1.283 1.00 95.31 87 PHE A CA 1
ATOM 682 C C . PHE A 1 87 ? 0.412 -7.759 -1.550 1.00 95.31 87 PHE A C 1
ATOM 684 O O . PHE A 1 87 ? 0.704 -8.645 -0.742 1.00 95.31 87 PHE A O 1
ATOM 691 N N . SER A 1 88 ? -0.310 -7.996 -2.638 1.00 93.06 88 SER A N 1
ATOM 692 C CA . SER A 1 88 ? -0.942 -9.286 -2.924 1.00 93.06 88 SER A CA 1
ATOM 693 C C . SER A 1 88 ? -0.111 -10.183 -3.844 1.00 93.06 88 SER A C 1
ATOM 695 O O . SER A 1 88 ? -0.159 -11.399 -3.688 1.00 93.06 88 SER A O 1
ATOM 697 N N . HIS A 1 89 ? 0.671 -9.600 -4.761 1.00 89.19 89 HIS A N 1
ATOM 698 C CA . HIS A 1 89 ? 1.451 -10.320 -5.776 1.00 89.19 89 HIS A CA 1
ATOM 699 C C . HIS A 1 89 ? 2.841 -9.687 -5.992 1.00 89.19 89 HIS A C 1
ATOM 701 O O . HIS A 1 89 ? 3.032 -8.508 -5.686 1.00 89.19 89 HIS A O 1
ATOM 707 N N . PRO A 1 90 ? 3.832 -10.440 -6.518 1.00 89.81 90 PRO A N 1
ATOM 708 C CA . PRO A 1 90 ? 5.215 -9.969 -6.693 1.00 89.81 90 PRO A CA 1
ATOM 709 C C . PRO A 1 90 ? 5.488 -9.176 -7.971 1.00 89.81 90 PRO A C 1
ATOM 711 O O . PRO A 1 90 ? 6.646 -8.862 -8.237 1.00 89.81 90 PRO A O 1
ATOM 714 N N . PHE A 1 91 ? 4.459 -8.861 -8.751 1.00 90.38 91 PHE A N 1
ATOM 715 C CA . PHE A 1 91 ? 4.590 -8.053 -9.960 1.00 90.38 91 PHE A CA 1
ATOM 716 C C . PHE A 1 91 ? 4.658 -6.564 -9.619 1.00 90.38 91 PHE A C 1
ATOM 718 O O . PHE A 1 91 ? 4.084 -6.120 -8.620 1.00 90.38 91 PHE A O 1
ATOM 725 N N . THR A 1 92 ? 5.383 -5.787 -10.423 1.00 91.38 92 THR A N 1
ATOM 726 C CA . THR A 1 92 ? 5.682 -4.381 -10.100 1.00 91.38 92 THR A CA 1
ATOM 727 C C . THR A 1 92 ? 4.474 -3.439 -10.205 1.00 91.38 92 THR A C 1
ATOM 729 O O . THR A 1 92 ? 4.575 -2.296 -9.781 1.00 91.38 92 THR A O 1
ATOM 732 N N . ASP A 1 93 ? 3.318 -3.891 -10.691 1.00 90.56 93 ASP A N 1
ATOM 733 C CA . ASP A 1 93 ? 2.015 -3.206 -10.615 1.00 90.56 93 ASP A CA 1
ATOM 734 C C . ASP A 1 93 ? 1.242 -3.488 -9.319 1.00 90.56 93 ASP A C 1
ATOM 736 O O . ASP A 1 93 ? 0.200 -2.878 -9.068 1.00 90.56 93 ASP A O 1
ATOM 740 N N . HIS A 1 94 ? 1.761 -4.383 -8.477 1.00 94.19 94 HIS A N 1
ATOM 741 C CA . HIS A 1 94 ? 1.247 -4.665 -7.140 1.00 94.19 94 HIS A CA 1
ATOM 742 C C . HIS A 1 94 ? 2.255 -4.255 -6.059 1.00 94.19 94 HIS A C 1
ATOM 744 O O . HIS A 1 94 ? 1.906 -3.539 -5.122 1.00 94.19 94 HIS A O 1
ATOM 750 N N . LEU A 1 95 ? 3.523 -4.650 -6.219 1.00 93.69 95 LEU A N 1
ATOM 751 C CA . LEU A 1 95 ? 4.659 -4.251 -5.386 1.00 93.69 95 LEU A CA 1
ATOM 752 C C . LEU A 1 95 ? 5.510 -3.211 -6.128 1.00 93.69 95 LEU A C 1
ATOM 754 O O . LEU A 1 95 ? 6.606 -3.518 -6.594 1.00 93.69 95 LEU A O 1
ATOM 758 N N . HIS A 1 96 ? 5.000 -1.986 -6.262 1.00 93.31 96 HIS A N 1
ATOM 759 C CA . HIS A 1 96 ? 5.657 -0.946 -7.055 1.00 93.31 96 HIS A CA 1
ATOM 760 C C . HIS A 1 96 ? 6.765 -0.222 -6.264 1.00 93.31 96 HIS A C 1
ATOM 762 O O . HIS A 1 96 ? 6.441 0.518 -5.328 1.00 93.31 96 HIS A O 1
ATOM 768 N N . PRO A 1 97 ? 8.061 -0.391 -6.601 1.00 90.81 97 PRO A N 1
ATOM 769 C CA . PRO A 1 97 ? 9.160 0.158 -5.803 1.00 90.81 97 PRO A CA 1
ATOM 770 C C . PRO A 1 97 ? 9.109 1.682 -5.675 1.00 90.81 97 PRO A C 1
ATOM 772 O O . PRO A 1 97 ? 9.271 2.216 -4.581 1.00 90.81 97 PRO A O 1
ATOM 775 N N . GLU A 1 98 ? 8.823 2.384 -6.766 1.00 92.31 98 GLU A N 1
ATOM 776 C CA . GLU A 1 98 ? 8.831 3.844 -6.842 1.00 92.31 98 GLU A CA 1
ATOM 777 C C . GLU A 1 98 ? 7.724 4.476 -5.990 1.00 92.31 98 GLU A C 1
ATOM 779 O O . GLU A 1 98 ? 7.896 5.573 -5.474 1.00 92.31 98 GLU A O 1
ATOM 784 N N . THR A 1 99 ? 6.622 3.757 -5.744 1.00 92.06 99 THR A N 1
ATOM 785 C CA . THR A 1 99 ? 5.530 4.227 -4.870 1.00 92.06 99 THR A CA 1
ATOM 786 C C . THR A 1 99 ? 5.919 4.259 -3.388 1.00 92.06 99 THR A C 1
ATOM 788 O O . THR A 1 99 ? 5.257 4.930 -2.592 1.00 92.06 99 THR A O 1
ATOM 791 N N . ILE A 1 100 ? 6.974 3.535 -3.003 1.00 88.88 100 ILE A N 1
ATOM 792 C CA . ILE A 1 100 ? 7.378 3.344 -1.603 1.00 88.88 100 ILE A CA 1
ATOM 793 C C . ILE A 1 100 ? 8.851 3.669 -1.334 1.00 88.88 100 ILE A C 1
ATOM 795 O O . ILE A 1 100 ? 9.308 3.472 -0.211 1.00 88.88 100 ILE A O 1
ATOM 799 N N . ALA A 1 101 ? 9.603 4.121 -2.340 1.00 87.75 101 ALA A N 1
ATOM 800 C CA . ALA A 1 101 ? 11.041 4.358 -2.230 1.00 87.75 101 ALA A CA 1
ATOM 801 C C . ALA A 1 101 ? 11.402 5.714 -1.610 1.00 87.75 101 ALA A C 1
ATOM 803 O O . ALA A 1 101 ? 12.524 5.867 -1.130 1.00 87.75 101 ALA A O 1
ATOM 804 N N . ASP A 1 102 ? 10.489 6.689 -1.625 1.00 90.38 102 ASP A N 1
ATOM 805 C CA . ASP A 1 102 ? 10.736 8.002 -1.032 1.00 90.38 102 ASP A CA 1
ATOM 806 C C . ASP A 1 102 ? 10.683 7.966 0.506 1.00 90.38 102 ASP A C 1
ATOM 808 O O . ASP A 1 102 ? 9.959 7.166 1.107 1.00 90.38 102 ASP A O 1
ATOM 812 N N . ASP A 1 103 ? 11.455 8.847 1.149 1.00 92.94 103 ASP A N 1
ATOM 813 C CA . ASP A 1 103 ? 11.622 8.865 2.608 1.00 92.94 103 ASP A CA 1
ATOM 814 C C . ASP A 1 103 ? 10.295 9.069 3.363 1.00 92.94 103 ASP A C 1
ATOM 816 O O . ASP A 1 103 ? 10.082 8.455 4.415 1.00 92.94 103 ASP A O 1
ATOM 820 N N . ASP A 1 104 ? 9.373 9.876 2.822 1.00 95.31 104 ASP A N 1
ATOM 821 C CA . ASP A 1 104 ? 8.070 10.110 3.449 1.00 95.31 104 ASP A CA 1
ATOM 822 C C . ASP A 1 104 ? 7.209 8.840 3.395 1.00 95.31 104 ASP A C 1
ATOM 824 O O . ASP A 1 104 ? 6.582 8.461 4.389 1.00 95.31 104 ASP A O 1
ATOM 828 N N . SER A 1 105 ? 7.177 8.158 2.246 1.00 95.06 105 SER A N 1
ATOM 829 C CA . SER A 1 105 ? 6.445 6.900 2.084 1.00 95.06 105 SER A CA 1
ATOM 830 C C . SER A 1 105 ? 7.047 5.806 2.966 1.00 95.06 105 SER A C 1
ATOM 832 O O . SER 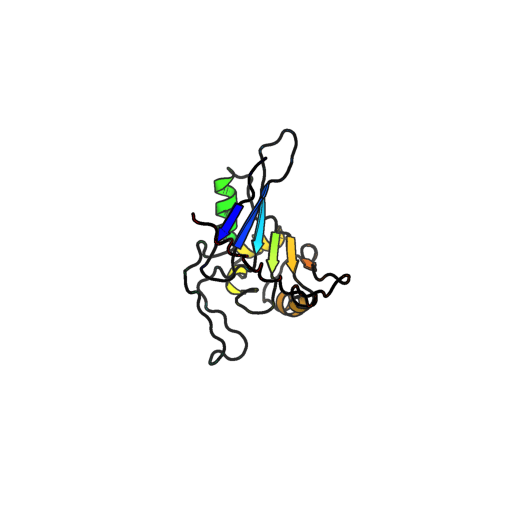A 1 105 ? 6.307 5.049 3.598 1.00 95.06 105 SER A O 1
ATOM 834 N N . LEU A 1 106 ? 8.372 5.768 3.124 1.00 92.88 106 LEU A N 1
ATOM 835 C CA . LEU A 1 106 ? 9.026 4.858 4.065 1.00 92.88 106 LEU A CA 1
ATOM 836 C C . LEU A 1 106 ? 8.639 5.121 5.516 1.00 92.88 106 LEU A C 1
ATOM 838 O O . LEU A 1 106 ? 8.410 4.165 6.261 1.00 92.88 106 LEU A O 1
ATOM 842 N N . ALA A 1 107 ? 8.486 6.382 5.921 1.00 94.12 107 ALA A N 1
ATOM 843 C CA . ALA A 1 107 ? 7.965 6.710 7.245 1.00 94.12 107 ALA A CA 1
ATOM 844 C C . ALA A 1 107 ? 6.528 6.184 7.452 1.00 94.12 107 ALA A C 1
ATOM 846 O O . ALA A 1 107 ? 6.148 5.839 8.577 1.00 94.12 107 ALA A O 1
ATOM 847 N N . VAL A 1 108 ? 5.725 6.068 6.382 1.00 95.62 108 VAL A N 1
ATOM 848 C CA . VAL A 1 108 ? 4.428 5.361 6.407 1.00 95.62 108 VAL A CA 1
ATOM 849 C C . VAL A 1 108 ? 4.595 3.868 6.616 1.00 95.62 108 VAL A C 1
ATOM 851 O O . VAL A 1 108 ? 4.013 3.313 7.552 1.00 95.62 108 VAL A O 1
ATOM 854 N N . LEU A 1 109 ? 5.433 3.223 5.810 1.00 92.94 109 LEU A N 1
ATOM 855 C CA . LEU A 1 109 ? 5.675 1.783 5.908 1.00 92.94 109 LEU A CA 1
ATOM 856 C C . LEU A 1 109 ? 6.248 1.373 7.276 1.00 92.94 109 LEU A C 1
ATOM 858 O O . LEU A 1 109 ? 5.959 0.283 7.759 1.00 92.94 109 LEU A O 1
ATOM 862 N N . GLN A 1 110 ? 7.033 2.234 7.929 1.00 92.81 110 GLN A N 1
ATOM 863 C CA . GLN A 1 110 ? 7.601 1.958 9.253 1.00 92.81 110 GLN A CA 1
ATOM 864 C C . GLN A 1 110 ? 6.554 1.892 10.372 1.00 92.81 110 GLN A C 1
ATOM 866 O O . GLN A 1 110 ? 6.764 1.198 11.369 1.00 92.81 110 GLN A O 1
ATOM 871 N N . ARG A 1 111 ? 5.426 2.600 10.239 1.00 94.44 111 ARG A N 1
ATOM 872 C CA . ARG A 1 111 ? 4.361 2.581 11.255 1.00 94.44 111 ARG A CA 1
ATOM 873 C C . ARG A 1 111 ? 3.226 1.621 10.911 1.00 94.44 111 ARG A C 1
ATOM 875 O O . ARG A 1 111 ? 2.719 0.972 11.833 1.00 94.44 111 ARG A O 1
ATOM 882 N N . ALA A 1 112 ? 2.856 1.538 9.632 1.00 96.19 112 ALA A N 1
ATOM 883 C CA . ALA A 1 112 ? 1.732 0.751 9.143 1.00 96.19 112 ALA A CA 1
ATOM 884 C C . ALA A 1 112 ? 2.019 -0.754 9.223 1.00 96.19 112 ALA A C 1
ATOM 886 O O . ALA A 1 112 ? 3.168 -1.191 9.205 1.00 96.19 112 ALA A O 1
ATOM 887 N N . THR A 1 113 ? 0.964 -1.561 9.309 1.00 97.44 113 THR A N 1
ATOM 888 C CA . THR A 1 113 ? 1.084 -3.018 9.152 1.00 97.44 113 THR A CA 1
ATOM 889 C C . THR A 1 113 ? 1.272 -3.346 7.675 1.00 97.44 113 THR A C 1
ATOM 891 O O . THR A 1 113 ? 0.531 -2.839 6.837 1.00 97.44 113 THR A O 1
ATOM 894 N N . ILE A 1 114 ? 2.235 -4.201 7.341 1.00 95.56 114 ILE A N 1
ATOM 895 C CA . ILE A 1 114 ? 2.488 -4.623 5.961 1.00 95.56 114 ILE A CA 1
ATOM 896 C C . ILE A 1 114 ? 1.964 -6.044 5.797 1.00 95.56 114 ILE A C 1
ATOM 898 O O . ILE A 1 114 ? 2.585 -7.004 6.250 1.00 95.56 114 ILE A O 1
ATOM 902 N N . PHE A 1 115 ? 0.818 -6.187 5.145 1.00 95.81 115 PHE A N 1
ATOM 903 C CA . PHE A 1 115 ? 0.283 -7.480 4.754 1.00 95.81 115 PHE A CA 1
ATOM 904 C C . PHE A 1 115 ? 0.924 -7.953 3.450 1.00 95.81 115 PHE A C 1
ATOM 906 O O . PHE A 1 115 ? 1.115 -7.184 2.510 1.00 95.81 115 PHE A O 1
ATOM 913 N N . THR A 1 116 ? 1.269 -9.234 3.404 1.00 93.38 116 THR A N 1
ATOM 914 C CA . THR A 1 116 ? 1.933 -9.861 2.258 1.00 93.38 116 THR A CA 1
ATOM 915 C C . THR A 1 116 ? 1.547 -11.336 2.151 1.00 93.38 116 THR A C 1
ATOM 917 O O . THR A 1 116 ? 0.884 -11.871 3.040 1.00 93.38 116 THR A O 1
ATOM 920 N N . THR A 1 117 ? 1.986 -12.013 1.097 1.00 90.69 117 THR A N 1
ATOM 921 C CA . THR A 1 117 ? 1.830 -13.456 0.884 1.00 90.69 117 THR A CA 1
ATOM 922 C C . THR A 1 117 ? 3.193 -14.161 0.876 1.00 90.69 117 THR A C 1
ATOM 924 O O . THR A 1 117 ? 4.252 -13.542 0.761 1.00 90.69 117 THR A O 1
ATOM 927 N N . ALA A 1 118 ? 3.202 -15.483 1.051 1.00 87.81 118 ALA A N 1
ATOM 928 C CA . ALA A 1 118 ? 4.414 -16.288 1.178 1.00 87.81 118 ALA A CA 1
ATOM 929 C C . ALA A 1 118 ? 5.296 -16.256 -0.078 1.00 87.81 118 ALA A C 1
ATOM 931 O O . ALA A 1 118 ? 6.520 -16.197 0.036 1.00 87.81 118 ALA A O 1
ATOM 932 N N . ASP A 1 119 ? 4.682 -16.282 -1.255 1.00 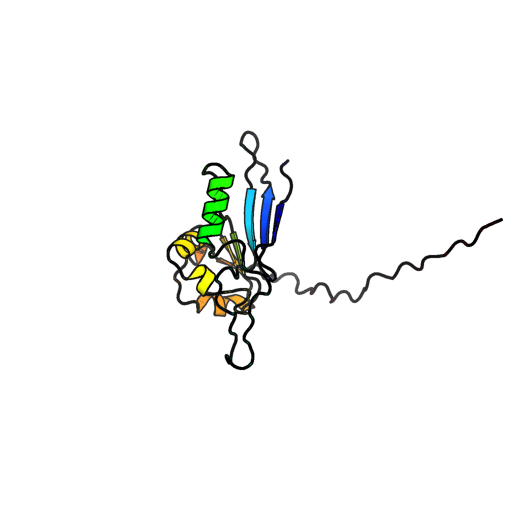85.06 119 ASP A N 1
ATOM 933 C CA . ASP A 1 119 ? 5.331 -16.184 -2.564 1.00 85.06 119 ASP A CA 1
ATOM 934 C C . ASP A 1 119 ? 5.92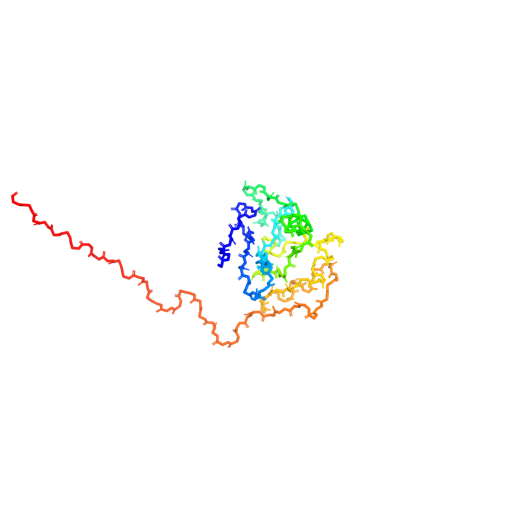6 -14.790 -2.827 1.00 85.06 119 ASP A C 1
ATOM 936 O O . ASP A 1 119 ? 6.948 -14.670 -3.502 1.00 85.06 119 ASP A O 1
ATOM 940 N N . LEU A 1 120 ? 5.367 -13.748 -2.207 1.00 88.62 120 LEU A N 1
ATOM 941 C CA . LEU A 1 120 ? 5.831 -12.365 -2.317 1.00 88.62 120 LEU A CA 1
ATOM 942 C C . LEU A 1 120 ? 7.030 -12.028 -1.411 1.00 88.62 120 LEU A C 1
ATOM 944 O O . LEU A 1 120 ? 7.788 -11.096 -1.696 1.00 88.62 120 LEU A O 1
ATOM 948 N N . LEU A 1 121 ? 7.245 -12.778 -0.324 1.00 87.69 121 LEU A N 1
ATOM 949 C CA . LEU A 1 121 ? 8.238 -12.436 0.706 1.00 87.69 121 LEU A CA 1
ATOM 950 C C . LEU A 1 121 ? 9.649 -12.193 0.157 1.00 87.69 121 LEU A C 1
ATOM 952 O O . LEU A 1 121 ? 10.368 -11.345 0.687 1.00 87.69 121 LEU A O 1
ATOM 956 N N . SER A 1 122 ? 10.067 -12.938 -0.870 1.00 88.06 122 SER A N 1
ATOM 957 C CA . SER A 1 122 ? 11.389 -12.748 -1.479 1.00 88.06 122 SER A CA 1
ATOM 958 C C . SER A 1 122 ? 11.494 -11.404 -2.198 1.00 88.06 122 SER A C 1
ATOM 960 O O . SER A 1 122 ? 12.467 -10.681 -1.988 1.00 88.06 122 SER A O 1
ATOM 962 N N . ALA A 1 123 ? 10.487 -11.046 -2.997 1.00 89.88 123 ALA A N 1
ATOM 963 C CA . ALA A 1 123 ? 10.470 -9.785 -3.731 1.00 89.88 123 ALA A CA 1
ATOM 964 C C . ALA A 1 123 ? 10.387 -8.590 -2.768 1.00 89.88 123 ALA A C 1
ATOM 966 O O . ALA A 1 123 ? 11.221 -7.688 -2.846 1.00 89.88 123 ALA A O 1
ATOM 967 N N . LEU A 1 124 ? 9.511 -8.653 -1.758 1.00 89.00 124 LEU A N 1
ATOM 968 C CA . LEU A 1 124 ? 9.405 -7.627 -0.713 1.00 89.00 124 LEU A CA 1
ATOM 969 C C . LEU A 1 124 ? 10.740 -7.410 0.029 1.00 89.00 124 LEU A C 1
ATOM 971 O O . LEU A 1 124 ? 11.107 -6.281 0.345 1.00 89.00 124 LEU A O 1
ATOM 975 N N . ARG A 1 125 ? 11.502 -8.483 0.287 1.00 87.62 125 ARG A N 1
ATOM 976 C CA . ARG A 1 125 ? 12.834 -8.410 0.921 1.00 87.62 125 ARG A CA 1
ATOM 977 C C . ARG A 1 125 ? 13.932 -7.884 0.001 1.00 87.62 125 ARG A C 1
ATOM 979 O O . ARG A 1 125 ? 14.949 -7.431 0.521 1.00 87.62 125 ARG A O 1
ATOM 986 N N . SER A 1 126 ? 13.764 -8.008 -1.313 1.00 88.00 126 SER A N 1
ATOM 987 C CA . SER A 1 126 ? 14.731 -7.528 -2.306 1.00 88.00 126 SER A CA 1
ATOM 988 C C . SER A 1 126 ? 14.597 -6.045 -2.627 1.00 88.00 126 SER A C 1
ATOM 990 O O . SER A 1 126 ? 15.493 -5.489 -3.259 1.00 88.00 126 SER A O 1
ATOM 992 N N . LEU A 1 127 ? 13.511 -5.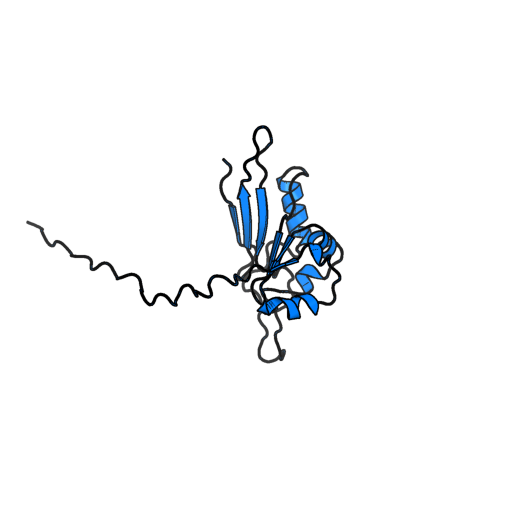400 -2.187 1.00 87.19 127 LEU A N 1
ATOM 993 C CA . LEU A 1 127 ? 13.346 -3.970 -2.389 1.00 87.19 127 LEU A CA 1
ATOM 994 C C . LEU A 1 127 ? 14.519 -3.197 -1.765 1.00 87.19 127 LEU A C 1
ATOM 996 O O . LEU A 1 127 ? 14.961 -3.537 -0.662 1.00 87.19 127 LEU A O 1
ATOM 1000 N N . PRO A 1 128 ? 14.993 -2.118 -2.410 1.00 83.25 128 PRO A N 1
ATOM 1001 C CA . PRO A 1 128 ? 16.125 -1.322 -1.937 1.00 83.25 128 PRO A CA 1
ATOM 1002 C C . PRO A 1 128 ? 15.764 -0.414 -0.746 1.00 83.25 128 PRO A C 1
ATOM 1004 O O . PRO A 1 128 ? 16.381 0.629 -0.546 1.00 83.25 128 PRO A O 1
ATOM 1007 N N . VAL A 1 129 ? 14.768 -0.794 0.055 1.00 82.94 129 VAL A N 1
ATOM 1008 C CA . VAL A 1 129 ? 14.242 -0.003 1.165 1.00 82.94 129 VAL A CA 1
ATOM 1009 C C . VAL A 1 129 ? 14.354 -0.750 2.488 1.00 82.94 129 VAL A C 1
ATOM 1011 O O . VAL A 1 129 ? 14.202 -1.970 2.567 1.00 82.94 129 VAL A O 1
ATOM 1014 N N . LYS A 1 130 ? 14.621 -0.007 3.565 1.00 79.75 130 LYS A N 1
ATOM 1015 C CA . LYS A 1 130 ? 14.673 -0.551 4.926 1.00 79.75 130 LYS A CA 1
ATOM 1016 C C . LYS A 1 130 ? 13.374 -0.214 5.654 1.00 79.75 130 LYS A C 1
ATOM 1018 O O . LYS A 1 130 ? 13.160 0.933 6.030 1.00 79.75 130 LYS A O 1
ATOM 1023 N N . PHE A 1 131 ? 12.543 -1.220 5.896 1.00 79.69 131 PHE A N 1
ATOM 1024 C CA . PHE A 1 131 ? 11.362 -1.116 6.755 1.00 79.69 131 PHE A CA 1
ATOM 1025 C C . PHE A 1 131 ? 11.461 -2.088 7.934 1.00 79.69 131 PHE A C 1
ATOM 1027 O O . PHE A 1 131 ? 12.212 -3.071 7.906 1.00 79.69 131 PHE A O 1
ATOM 1034 N N . ASP A 1 132 ? 10.703 -1.796 8.987 1.00 86.06 132 ASP A N 1
ATOM 1035 C CA . ASP A 1 132 ? 10.627 -2.643 10.168 1.00 86.06 132 ASP A CA 1
ATOM 1036 C C . ASP A 1 132 ? 9.945 -3.974 9.822 1.00 86.06 132 ASP A C 1
ATOM 1038 O O . ASP A 1 132 ? 8.747 -4.046 9.555 1.00 86.06 132 ASP A O 1
ATOM 1042 N N . ARG A 1 133 ? 10.720 -5.060 9.843 1.00 85.12 133 ARG A N 1
ATOM 1043 C CA . ARG A 1 133 ? 10.216 -6.403 9.534 1.00 85.12 133 ARG A CA 1
ATOM 1044 C C . ARG A 1 133 ? 9.213 -6.914 10.564 1.00 85.12 133 ARG A C 1
ATOM 1046 O O . ARG A 1 133 ? 8.459 -7.823 10.233 1.00 85.12 133 ARG A O 1
ATOM 1053 N N . SER A 1 134 ? 9.174 -6.343 11.771 1.00 89.50 134 SER A N 1
ATOM 1054 C CA . SER A 1 134 ? 8.169 -6.687 12.783 1.00 89.50 134 SER A CA 1
ATOM 1055 C C . SER A 1 134 ? 6.748 -6.290 12.360 1.00 89.50 134 SER A C 1
ATOM 1057 O O . SER A 1 134 ? 5.776 -6.848 12.863 1.00 89.50 134 SER A O 1
ATOM 1059 N N . LYS A 1 135 ? 6.626 -5.372 11.391 1.00 91.62 135 LYS A N 1
ATOM 1060 C CA . LYS A 1 135 ? 5.355 -4.929 10.808 1.00 91.62 135 LYS A CA 1
ATOM 1061 C C . LYS A 1 135 ? 4.817 -5.857 9.726 1.00 91.62 135 LYS A C 1
ATOM 1063 O O . LYS A 1 135 ? 3.669 -5.691 9.319 1.00 91.62 135 LYS A O 1
ATOM 1068 N N . VAL A 1 136 ? 5.625 -6.801 9.239 1.00 92.69 136 VAL A N 1
ATOM 1069 C CA . VAL A 1 136 ? 5.239 -7.684 8.136 1.00 92.69 136 VAL A CA 1
ATOM 1070 C C . VAL A 1 136 ? 4.415 -8.853 8.656 1.00 92.69 136 VAL A C 1
ATOM 1072 O O . VAL A 1 136 ? 4.882 -9.650 9.469 1.00 92.69 136 VAL A O 1
ATOM 1075 N N . VAL A 1 137 ? 3.211 -8.998 8.116 1.00 93.00 137 VAL A N 1
ATOM 1076 C CA . VAL A 1 137 ? 2.290 -10.094 8.404 1.00 93.00 137 VAL A CA 1
ATOM 1077 C C . VAL A 1 137 ? 2.036 -10.870 7.116 1.00 93.00 137 VAL A C 1
ATOM 1079 O O . VAL A 1 137 ? 1.481 -10.348 6.151 1.00 93.00 137 VAL A O 1
ATOM 1082 N N . ASN A 1 138 ? 2.435 -12.141 7.106 1.00 90.75 138 ASN A N 1
ATOM 1083 C CA . ASN A 1 138 ? 2.134 -13.051 6.008 1.00 90.75 138 ASN A CA 1
ATOM 1084 C C . ASN A 1 138 ? 0.703 -13.590 6.162 1.00 90.75 138 ASN A C 1
ATOM 1086 O O . ASN A 1 138 ? 0.410 -14.302 7.121 1.00 90.75 138 ASN A O 1
ATOM 1090 N N . LEU A 1 139 ? -0.168 -13.245 5.216 1.00 88.31 139 LEU A N 1
ATOM 1091 C CA . LEU A 1 139 ? -1.568 -13.658 5.161 1.00 88.31 139 LEU A CA 1
ATOM 1092 C C . LEU A 1 139 ? -1.791 -14.977 4.418 1.00 88.31 139 LEU A C 1
ATOM 1094 O O . LEU A 1 139 ? -2.928 -15.445 4.365 1.00 88.31 139 LEU A O 1
ATOM 1098 N N . SER A 1 140 ? -0.753 -15.600 3.850 1.00 81.56 140 SER A N 1
ATOM 1099 C CA . SER A 1 140 ? -0.897 -16.917 3.234 1.00 81.56 140 SER A CA 1
ATOM 1100 C C . SER A 1 140 ? -1.380 -17.923 4.270 1.00 81.56 140 SER A C 1
ATOM 1102 O O . SER A 1 140 ? -0.645 -18.366 5.152 1.00 81.56 140 SER A O 1
ATOM 1104 N N . SER A 1 141 ? -2.651 -18.288 4.141 1.00 59.34 141 SER A N 1
ATOM 1105 C CA . SER A 1 141 ? -3.272 -19.332 4.931 1.00 59.34 141 SER A CA 1
ATOM 1106 C C . SER A 1 141 ? -2.578 -20.660 4.640 1.00 59.34 141 SER A C 1
ATOM 1108 O O . SER A 1 141 ? -2.666 -21.193 3.537 1.00 59.34 141 SER A O 1
ATOM 1110 N N . VAL A 1 142 ? -1.941 -21.242 5.655 1.00 51.00 142 VAL A N 1
ATOM 1111 C CA . VAL A 1 142 ? -1.590 -22.672 5.647 1.00 51.00 142 VAL A CA 1
ATOM 1112 C C . VAL A 1 142 ? -2.835 -23.571 5.723 1.00 51.00 142 VAL A C 1
ATOM 1114 O O . VAL A 1 142 ? -2.712 -24.782 5.576 1.00 51.00 142 VAL A O 1
ATOM 1117 N N . ALA A 1 143 ? -4.030 -23.010 5.958 1.00 49.47 143 ALA A N 1
ATOM 1118 C CA . ALA A 1 143 ? -5.244 -23.776 6.232 1.00 49.47 143 ALA A CA 1
ATOM 1119 C C . ALA A 1 143 ? -6.104 -24.070 4.992 1.00 49.47 143 ALA A C 1
ATOM 1121 O O . ALA A 1 143 ? -6.799 -25.083 4.998 1.00 49.47 143 ALA A O 1
ATOM 1122 N N . ARG A 1 144 ? -6.082 -23.240 3.937 1.00 48.03 144 ARG A N 1
ATOM 1123 C CA . ARG A 1 144 ? -6.819 -23.501 2.683 1.00 48.03 144 ARG A CA 1
ATOM 1124 C C . ARG A 1 144 ? -6.139 -22.837 1.484 1.00 48.03 144 ARG A C 1
ATOM 1126 O O . ARG A 1 144 ? -6.308 -21.643 1.268 1.00 48.03 144 ARG A O 1
ATOM 1133 N N . ARG A 1 145 ? -5.440 -23.628 0.664 1.00 45.03 145 ARG A N 1
ATOM 1134 C CA . ARG A 1 145 ? -5.436 -23.408 -0.791 1.00 45.03 145 ARG A CA 1
ATOM 1135 C C . ARG A 1 145 ? -6.803 -23.873 -1.295 1.00 45.03 145 ARG A C 1
ATOM 1137 O O . ARG A 1 145 ? -6.967 -25.041 -1.621 1.00 45.03 145 ARG A O 1
ATOM 1144 N N . GLN A 1 146 ? -7.803 -23.011 -1.229 1.00 46.59 146 GLN A N 1
ATOM 1145 C CA . GLN A 1 146 ? -8.987 -23.152 -2.070 1.00 46.59 146 GLN A CA 1
ATOM 1146 C C . GLN A 1 146 ? -9.002 -21.888 -2.906 1.00 46.59 146 GLN A C 1
ATOM 1148 O O . GLN A 1 146 ? -9.356 -20.822 -2.404 1.00 46.59 146 GLN A O 1
ATOM 1153 N N . ASP A 1 147 ? -8.522 -22.003 -4.140 1.00 47.66 147 ASP A N 1
ATOM 1154 C CA . ASP A 1 147 ? -8.794 -20.983 -5.142 1.00 47.66 147 ASP A CA 1
ATOM 1155 C C . ASP A 1 147 ? -10.327 -20.898 -5.285 1.00 47.66 147 ASP A C 1
ATOM 1157 O O . ASP A 1 147 ? -11.022 -21.911 -5.139 1.00 47.66 147 ASP A O 1
ATOM 1161 N N . ALA A 1 148 ? -10.876 -19.702 -5.510 1.00 47.72 148 ALA A N 1
ATOM 1162 C CA . ALA A 1 148 ? -12.329 -19.473 -5.567 1.00 47.72 148 ALA A CA 1
ATOM 1163 C C . ALA A 1 148 ? -13.040 -20.260 -6.697 1.00 47.72 148 ALA A C 1
ATOM 1165 O O . ALA A 1 148 ? -14.265 -20.265 -6.797 1.00 47.72 148 ALA A O 1
ATOM 1166 N N . ASP A 1 149 ? -12.258 -20.922 -7.539 1.00 48.97 149 ASP A N 1
ATOM 1167 C CA . ASP A 1 149 ? -12.585 -21.674 -8.738 1.00 48.97 149 ASP A CA 1
ATOM 1168 C C . ASP A 1 149 ? -12.392 -23.201 -8.588 1.00 48.97 149 ASP A C 1
ATOM 1170 O O . ASP A 1 149 ? -12.733 -23.953 -9.501 1.00 48.97 149 ASP A O 1
ATOM 1174 N N . GLN A 1 150 ? -11.930 -23.699 -7.434 1.00 48.38 150 GLN A N 1
ATOM 1175 C CA . GLN A 1 150 ? -11.646 -25.135 -7.224 1.00 48.38 150 GLN A CA 1
ATOM 1176 C C . GLN A 1 150 ? -12.835 -25.959 -6.700 1.00 48.38 150 GLN A C 1
ATOM 1178 O O . GLN A 1 150 ? -12.730 -27.179 -6.579 1.00 48.38 150 GLN A O 1
ATOM 1183 N N . ASP A 1 151 ? -13.986 -25.340 -6.435 1.00 49.62 151 ASP A N 1
ATOM 1184 C CA . ASP A 1 151 ? -15.154 -26.064 -5.913 1.00 49.62 151 ASP A CA 1
ATOM 1185 C C . ASP A 1 151 ? -16.004 -26.702 -7.034 1.00 49.62 151 ASP A C 1
ATOM 1187 O O . ASP A 1 151 ? -16.973 -27.406 -6.758 1.00 49.62 151 ASP A O 1
ATOM 1191 N N . GLY A 1 152 ? -15.664 -26.480 -8.312 1.00 50.59 152 GLY A N 1
ATOM 1192 C CA . GLY A 1 152 ? -16.310 -27.125 -9.466 1.00 50.59 152 GLY A CA 1
ATOM 1193 C C . GLY A 1 152 ? -17.787 -26.764 -9.697 1.00 50.59 152 GLY A C 1
ATOM 1194 O O . GLY A 1 152 ? -18.356 -27.131 -10.723 1.00 50.59 152 GLY A O 1
ATOM 1195 N N . THR A 1 153 ? -18.418 -26.017 -8.794 1.00 50.50 153 THR A N 1
ATOM 1196 C CA . THR A 1 153 ? -19.779 -25.500 -8.950 1.00 50.50 153 THR A CA 1
ATOM 1197 C C . THR A 1 153 ? -19.756 -24.083 -9.505 1.00 50.50 153 THR A C 1
ATOM 1199 O O . THR A 1 153 ? -19.675 -23.105 -8.764 1.00 50.50 153 THR A O 1
ATOM 1202 N N . LEU A 1 154 ? -19.883 -23.966 -10.829 1.00 45.47 154 LEU A N 1
ATOM 1203 C CA . LEU A 1 154 ? -20.420 -22.748 -11.435 1.00 45.47 154 LEU A CA 1
ATOM 1204 C C . LEU A 1 154 ? -21.840 -22.514 -10.880 1.00 45.47 154 LEU A C 1
ATOM 1206 O O . LEU A 1 154 ? -22.575 -23.489 -10.694 1.00 45.47 154 LEU A O 1
ATOM 1210 N N . PRO A 1 155 ? -22.270 -21.266 -10.624 1.00 46.72 155 PRO A N 1
ATOM 1211 C CA . PRO A 1 155 ? -23.660 -21.005 -10.275 1.00 46.72 155 PRO A CA 1
ATOM 1212 C C . PRO A 1 155 ? -24.558 -21.480 -11.422 1.00 46.72 155 PRO A C 1
ATOM 1214 O O . PRO A 1 155 ? -24.396 -21.040 -12.562 1.00 46.72 155 PRO A O 1
ATOM 1217 N N . GLU A 1 156 ? -25.495 -22.388 -11.131 1.00 50.94 156 GLU A N 1
ATOM 1218 C CA . GLU A 1 156 ? -26.491 -22.805 -12.114 1.00 50.94 156 GLU A CA 1
ATOM 1219 C C . GLU A 1 156 ? -27.236 -21.566 -12.615 1.00 50.94 156 GLU A C 1
ATOM 1221 O O . GLU A 1 156 ? -27.829 -20.804 -11.841 1.00 50.94 156 GLU A O 1
ATOM 1226 N N . ALA A 1 157 ? -27.193 -21.357 -13.931 1.00 42.69 157 ALA A N 1
ATOM 1227 C CA . ALA A 1 157 ? -28.043 -20.383 -14.583 1.00 42.69 157 ALA A CA 1
ATOM 1228 C C . ALA A 1 157 ? -29.488 -20.740 -14.228 1.00 42.69 157 ALA A C 1
ATOM 1230 O O . ALA A 1 157 ? -29.989 -21.790 -14.630 1.00 42.69 157 ALA A O 1
ATOM 1231 N N . ARG A 1 158 ? -30.158 -19.881 -13.451 1.00 44.91 158 ARG A N 1
ATOM 1232 C CA . ARG A 1 158 ? -31.590 -20.026 -13.195 1.00 44.91 158 ARG A CA 1
ATOM 1233 C C . ARG A 1 158 ? -32.287 -20.066 -14.550 1.00 44.91 158 ARG A C 1
ATOM 1235 O O . ARG A 1 158 ? -32.341 -19.051 -15.244 1.00 44.91 158 ARG A O 1
ATOM 1242 N N . SER A 1 159 ? -32.801 -21.232 -14.926 1.00 49.81 159 SER A N 1
ATOM 1243 C CA . SER A 1 159 ? -33.710 -21.356 -16.051 1.00 49.81 159 SER A CA 1
ATOM 1244 C C . SER A 1 159 ? -34.939 -20.520 -15.711 1.00 49.81 159 SER A C 1
ATOM 1246 O O . SER A 1 159 ? -35.726 -20.835 -14.821 1.00 49.81 159 SER A O 1
ATOM 1248 N N . GLY A 1 160 ? -35.066 -19.374 -16.375 1.00 43.94 160 GLY A N 1
ATOM 1249 C CA . GLY A 1 160 ? -36.295 -18.607 -16.343 1.00 43.94 160 GLY A CA 1
ATOM 1250 C C . GLY A 1 160 ? -37.382 -19.457 -16.984 1.00 43.94 160 GLY A C 1
ATOM 1251 O O . GLY A 1 160 ? -37.466 -19.528 -18.207 1.00 43.94 160 GLY A O 1
ATOM 1252 N N . SER A 1 161 ? -38.209 -20.115 -16.171 1.00 45.28 161 SER A N 1
ATOM 1253 C CA . SER A 1 161 ? -39.498 -20.614 -16.628 1.00 45.28 161 SER A CA 1
ATOM 1254 C C . SER A 1 161 ? -40.348 -19.392 -16.967 1.00 45.28 161 SER A C 1
ATOM 1256 O O . SER A 1 161 ? -40.944 -18.766 -16.088 1.00 45.28 161 SER A O 1
ATOM 1258 N N . GLY A 1 162 ? -40.342 -19.006 -18.240 1.00 41.69 162 GLY A N 1
ATOM 1259 C CA . GLY A 1 162 ? -41.313 -18.072 -18.782 1.00 41.69 162 GLY A CA 1
ATOM 1260 C C . GLY A 1 162 ? -42.699 -18.691 -18.650 1.00 41.69 162 GLY A C 1
ATOM 1261 O O . GLY A 1 162 ? -43.080 -19.538 -19.454 1.00 41.69 162 GLY A O 1
ATOM 1262 N N . ASP A 1 163 ? -43.431 -18.287 -17.615 1.00 41.09 163 ASP A N 1
ATOM 1263 C CA . ASP A 1 163 ? -44.857 -18.555 -17.474 1.00 41.09 163 ASP A CA 1
ATOM 1264 C C . ASP A 1 163 ? -45.598 -17.717 -18.522 1.00 41.09 163 ASP A C 1
ATOM 1266 O O . ASP A 1 163 ? -45.940 -16.550 -18.322 1.00 41.09 163 ASP A O 1
ATOM 1270 N N . ALA A 1 164 ? -45.777 -18.301 -19.705 1.00 48.75 164 ALA A N 1
ATOM 1271 C CA . ALA A 1 164 ? -46.683 -17.785 -20.710 1.00 48.75 164 ALA A CA 1
ATOM 1272 C C . ALA A 1 164 ? -48.123 -18.115 -20.290 1.00 48.75 164 ALA A C 1
ATOM 1274 O O . ALA A 1 164 ? -48.736 -19.060 -20.781 1.00 48.75 164 ALA A O 1
ATOM 1275 N N . ARG A 1 165 ? -48.686 -17.289 -19.404 1.00 45.94 165 ARG A N 1
ATOM 1276 C CA . ARG A 1 165 ? -50.134 -17.082 -19.327 1.00 45.94 165 ARG A CA 1
ATOM 1277 C C . ARG A 1 165 ? -50.456 -15.636 -19.666 1.00 45.94 165 ARG A C 1
ATOM 1279 O O . ARG A 1 165 ? -50.379 -14.744 -18.826 1.00 45.94 165 ARG A O 1
ATOM 1286 N N . ARG A 1 166 ? -50.881 -15.422 -20.909 1.00 43.25 166 ARG A N 1
ATOM 1287 C CA . ARG A 1 166 ? -51.832 -14.362 -21.241 1.00 43.25 166 ARG A CA 1
ATOM 1288 C C . ARG A 1 166 ? -53.066 -15.006 -21.854 1.00 43.25 166 ARG A C 1
ATOM 1290 O O . ARG A 1 166 ? -52.960 -15.795 -22.786 1.00 43.25 166 ARG A O 1
ATOM 1297 N N . THR A 1 167 ? -54.178 -14.678 -21.212 1.00 47.00 167 THR A N 1
ATOM 1298 C CA . THR A 1 167 ? -55.550 -14.631 -21.722 1.00 47.00 167 THR A CA 1
ATOM 1299 C C . THR A 1 167 ? -55.642 -14.072 -23.131 1.00 47.00 167 THR A C 1
ATOM 1301 O O . THR A 1 167 ? -54.910 -13.083 -23.384 1.00 47.00 167 THR A O 1
#

Organism: NCBI:txid49012